Protein AF-A0A347VIG7-F1 (afdb_monomer_lite)

Radius of gyration: 13.27 Å; chains: 1; bounding box: 28×26×35 Å

Organism: NCBI:txid1548018

Structure (mmCIF, N/CA/C/O backbone):
data_AF-A0A347VIG7-F1
#
_entry.id   AF-A0A347VIG7-F1
#
loop_
_atom_site.group_PDB
_atom_site.id
_atom_site.type_symbol
_atom_site.label_atom_id
_atom_site.label_alt_id
_atom_site.label_comp_id
_atom_site.label_asym_id
_atom_site.label_entity_id
_atom_site.label_seq_id
_atom_site.pdbx_PDB_ins_code
_atom_site.Cartn_x
_atom_site.Cartn_y
_atom_site.Cartn_z
_atom_site.occupancy
_atom_site.B_iso_or_equiv
_atom_site.auth_seq_id
_atom_site.auth_comp_id
_atom_site.auth_asym_id
_atom_site.auth_atom_id
_atom_site.pdbx_PDB_model_num
ATOM 1 N N . MET A 1 1 ? 5.028 1.635 -18.598 1.00 71.38 1 MET A N 1
ATOM 2 C CA . MET A 1 1 ? 5.429 0.662 -17.563 1.00 71.38 1 MET A CA 1
ATOM 3 C C . MET A 1 1 ? 6.622 1.252 -16.838 1.00 71.38 1 MET A C 1
ATOM 5 O O . MET A 1 1 ? 7.527 1.722 -17.521 1.00 71.38 1 MET A O 1
ATOM 9 N N . PHE A 1 2 ? 6.588 1.324 -15.509 1.00 89.31 2 PHE A N 1
ATOM 10 C CA . PHE A 1 2 ? 7.681 1.896 -14.721 1.00 89.31 2 PHE A CA 1
ATOM 11 C C . PHE A 1 2 ? 8.822 0.886 -14.644 1.00 89.31 2 PHE A C 1
ATOM 13 O O . PHE A 1 2 ? 8.608 -0.246 -14.224 1.00 89.31 2 PHE A O 1
ATOM 20 N N . GLU A 1 3 ? 10.026 1.255 -15.082 1.00 91.81 3 GLU A N 1
ATOM 21 C CA . GLU A 1 3 ? 11.159 0.324 -15.037 1.00 91.81 3 GLU A CA 1
ATOM 22 C C . GLU A 1 3 ? 11.686 0.138 -13.609 1.00 91.81 3 GLU A C 1
ATOM 24 O O . GLU A 1 3 ? 12.019 -0.986 -13.226 1.00 91.81 3 GLU A O 1
ATOM 29 N N . ASN A 1 4 ? 11.731 1.222 -12.826 1.00 93.19 4 ASN A N 1
ATOM 30 C CA . ASN A 1 4 ? 12.228 1.223 -11.454 1.00 93.19 4 ASN A CA 1
ATOM 31 C C . ASN A 1 4 ? 11.082 1.316 -10.446 1.00 93.19 4 ASN A C 1
ATOM 33 O O . ASN A 1 4 ? 10.119 2.056 -10.637 1.00 93.19 4 ASN A O 1
ATOM 37 N N . GLU A 1 5 ? 11.251 0.624 -9.321 1.00 94.94 5 GLU A N 1
ATOM 38 C CA . GLU A 1 5 ? 10.309 0.638 -8.198 1.00 94.94 5 GLU A CA 1
ATOM 39 C C . GLU A 1 5 ? 10.081 2.058 -7.657 1.00 94.94 5 GLU A C 1
ATOM 41 O O . GLU A 1 5 ? 8.942 2.465 -7.445 1.00 94.94 5 GLU A O 1
ATOM 46 N N . LYS A 1 6 ? 11.150 2.856 -7.523 1.00 95.19 6 LYS A N 1
ATOM 47 C CA . LYS A 1 6 ? 11.045 4.219 -6.985 1.00 95.19 6 LYS A CA 1
ATOM 48 C C . LYS A 1 6 ? 10.240 5.157 -7.884 1.00 95.19 6 LYS A C 1
ATOM 50 O O . LYS A 1 6 ? 9.547 6.030 -7.374 1.00 95.19 6 LYS A O 1
ATOM 55 N N . ASP A 1 7 ? 10.300 4.966 -9.202 1.00 95.88 7 ASP A N 1
ATOM 56 C CA . ASP A 1 7 ? 9.521 5.767 -10.150 1.00 95.88 7 ASP A CA 1
ATOM 57 C C . ASP A 1 7 ? 8.024 5.456 -10.009 1.00 95.88 7 ASP A C 1
ATOM 59 O O . ASP A 1 7 ? 7.212 6.377 -9.960 1.00 95.88 7 ASP A O 1
ATOM 63 N N . LEU A 1 8 ? 7.669 4.174 -9.846 1.00 95.94 8 LEU A N 1
ATOM 64 C CA . LEU A 1 8 ? 6.294 3.752 -9.558 1.00 95.94 8 LEU A CA 1
ATOM 65 C C . LEU A 1 8 ? 5.800 4.306 -8.213 1.00 95.94 8 LEU A C 1
ATOM 67 O O . LEU A 1 8 ? 4.707 4.863 -8.142 1.00 95.94 8 LEU A O 1
ATOM 71 N N . GLN A 1 9 ? 6.607 4.201 -7.155 1.00 97.25 9 GLN A N 1
ATOM 72 C CA . GLN A 1 9 ? 6.268 4.759 -5.842 1.00 97.25 9 GLN A CA 1
ATOM 73 C C . GLN A 1 9 ? 6.052 6.278 -5.917 1.00 97.25 9 GLN A C 1
ATOM 75 O O . GLN A 1 9 ? 5.069 6.794 -5.389 1.00 97.25 9 GLN A O 1
ATOM 80 N N . ASN A 1 10 ? 6.935 7.009 -6.603 1.00 97.19 10 ASN A N 1
ATOM 81 C CA . ASN A 1 10 ? 6.798 8.455 -6.778 1.00 97.19 10 ASN A CA 1
ATOM 82 C C . ASN A 1 10 ? 5.527 8.816 -7.557 1.00 97.19 10 ASN A C 1
ATOM 84 O O . ASN A 1 10 ? 4.836 9.768 -7.182 1.00 97.19 10 ASN A O 1
ATOM 88 N N . GLU A 1 11 ? 5.192 8.051 -8.599 1.00 97.25 11 GLU A N 1
ATOM 89 C CA . GLU A 1 11 ? 3.947 8.239 -9.343 1.00 97.25 11 GLU A CA 1
ATOM 90 C C . GLU A 1 11 ? 2.735 8.051 -8.424 1.00 97.25 11 GLU A C 1
AT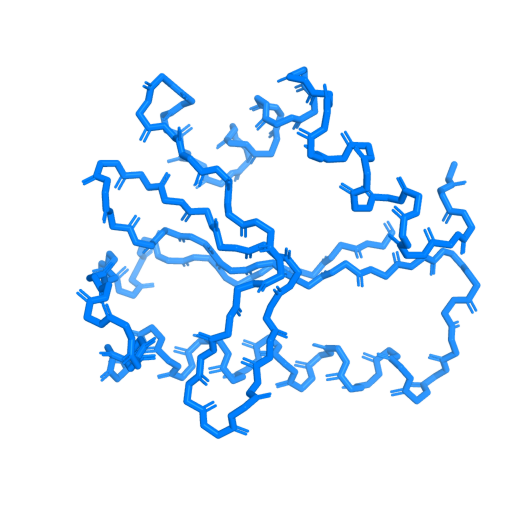OM 92 O O . GLU A 1 11 ? 1.900 8.946 -8.324 1.00 97.25 11 GLU A O 1
ATOM 97 N N . ILE A 1 12 ? 2.662 6.938 -7.684 1.00 97.19 12 ILE A N 1
ATOM 98 C CA . ILE A 1 12 ? 1.566 6.671 -6.737 1.00 97.19 12 ILE A CA 1
ATOM 99 C C . ILE A 1 12 ? 1.475 7.780 -5.683 1.00 97.19 12 ILE A C 1
ATOM 101 O O . ILE A 1 12 ? 0.382 8.222 -5.340 1.00 97.19 12 ILE A O 1
ATOM 105 N N . GLN A 1 13 ? 2.605 8.274 -5.176 1.00 97.25 13 GLN A N 1
ATOM 106 C CA . GLN A 1 13 ? 2.631 9.292 -4.126 1.00 97.25 13 GLN A CA 1
ATOM 107 C C . GLN A 1 13 ? 2.147 10.671 -4.605 1.00 97.25 13 GLN A C 1
ATOM 109 O O . GLN A 1 13 ? 1.612 11.435 -3.795 1.00 97.25 13 GLN A O 1
ATOM 114 N N . THR A 1 14 ? 2.347 11.006 -5.883 1.00 97.12 14 THR A N 1
ATOM 115 C CA . THR A 1 14 ? 2.131 12.366 -6.417 1.00 97.12 14 THR A CA 1
ATOM 116 C C . THR A 1 14 ? 0.952 12.486 -7.381 1.00 97.12 14 THR A C 1
ATOM 118 O O . THR A 1 14 ? 0.432 13.588 -7.567 1.00 97.12 14 THR A O 1
ATOM 121 N N . ASN A 1 15 ? 0.477 11.381 -7.957 1.00 97.81 15 ASN A N 1
ATOM 122 C CA . ASN A 1 15 ? -0.630 11.369 -8.904 1.00 97.81 15 ASN A CA 1
ATOM 123 C C . ASN A 1 15 ? -1.963 11.064 -8.203 1.00 97.81 15 ASN A C 1
ATOM 125 O O . ASN A 1 15 ? -2.323 9.915 -7.946 1.00 97.81 15 ASN A O 1
ATOM 129 N N . THR A 1 16 ? -2.745 12.113 -7.949 1.00 97.69 16 THR A N 1
ATOM 130 C CA . THR A 1 16 ? -4.073 12.009 -7.325 1.00 97.69 16 THR A CA 1
ATOM 131 C C . THR A 1 16 ? -5.058 11.153 -8.126 1.00 97.69 16 THR A C 1
ATOM 133 O O . THR A 1 16 ? -5.902 10.493 -7.528 1.00 97.69 16 THR A O 1
ATOM 136 N N . SER A 1 17 ? -4.982 11.153 -9.462 1.00 98.12 17 SER A N 1
ATOM 137 C CA . SER A 1 17 ? -5.868 10.313 -10.282 1.00 98.12 17 SER A CA 1
ATOM 138 C C . SER A 1 17 ? -5.570 8.837 -10.043 1.00 98.12 17 SER A C 1
ATOM 140 O O . SER A 1 17 ? -6.487 8.063 -9.799 1.00 98.12 17 SER A O 1
ATOM 142 N N . LEU A 1 18 ? -4.287 8.474 -10.018 1.00 97.25 18 LEU A N 1
ATOM 143 C CA . LEU A 1 18 ? -3.865 7.104 -9.745 1.00 97.25 18 LEU A CA 1
ATOM 144 C C . LEU A 1 18 ? -4.248 6.662 -8.327 1.00 97.25 18 LEU A C 1
ATOM 146 O O . LEU A 1 18 ? -4.730 5.550 -8.140 1.00 97.25 18 LEU A O 1
ATOM 150 N N . GLN A 1 19 ? -4.097 7.533 -7.325 1.00 98.38 19 GLN A N 1
ATOM 151 C CA . GLN A 1 19 ? -4.555 7.224 -5.967 1.00 98.38 19 GLN A CA 1
ATOM 152 C C . GLN A 1 19 ? -6.068 6.985 -5.906 1.00 98.38 19 GLN A C 1
ATOM 154 O O . GLN A 1 19 ? -6.501 6.079 -5.200 1.00 98.38 19 GLN A O 1
ATOM 159 N N . LYS A 1 20 ? -6.873 7.753 -6.655 1.00 98.50 20 LYS A N 1
ATOM 160 C CA . LYS A 1 20 ? -8.325 7.529 -6.755 1.00 98.50 20 LYS A CA 1
ATOM 161 C C . LYS A 1 20 ? -8.652 6.186 -7.392 1.00 98.50 20 LYS A C 1
ATOM 163 O O . LYS A 1 20 ? -9.523 5.488 -6.880 1.00 98.50 20 LYS A O 1
ATOM 168 N N . ASP A 1 21 ? -7.942 5.816 -8.453 1.00 98.19 21 ASP A N 1
ATOM 169 C CA . ASP A 1 21 ? -8.125 4.521 -9.111 1.00 98.19 21 ASP A CA 1
ATOM 170 C C . ASP A 1 21 ? -7.776 3.368 -8.154 1.00 98.19 21 ASP A C 1
ATOM 172 O O . ASP A 1 21 ? -8.557 2.428 -8.008 1.00 98.19 21 ASP A O 1
ATOM 176 N N . ILE A 1 22 ? -6.657 3.474 -7.425 1.00 98.12 22 ILE A N 1
ATOM 177 C CA . ILE A 1 22 ? -6.265 2.511 -6.381 1.00 98.12 22 ILE A CA 1
ATOM 178 C C . ILE A 1 22 ? -7.337 2.430 -5.290 1.00 98.12 22 ILE A C 1
ATOM 180 O O . ILE A 1 22 ? -7.776 1.336 -4.943 1.00 98.12 22 ILE A O 1
ATOM 184 N N . CYS A 1 23 ? -7.793 3.570 -4.767 1.00 98.44 23 CYS A N 1
ATOM 185 C CA . CYS A 1 23 ? -8.846 3.607 -3.758 1.00 98.44 23 CYS A CA 1
ATOM 186 C C . CYS A 1 23 ? -10.133 2.944 -4.256 1.00 98.44 23 CYS A C 1
ATOM 188 O O . CYS A 1 23 ? -10.708 2.134 -3.537 1.00 98.44 23 CYS A O 1
ATOM 190 N N . SER A 1 24 ? -10.547 3.210 -5.496 1.00 98.19 24 SER A N 1
ATOM 191 C CA . SER A 1 24 ? -11.736 2.589 -6.082 1.00 98.19 24 SER A CA 1
ATOM 192 C C . SER A 1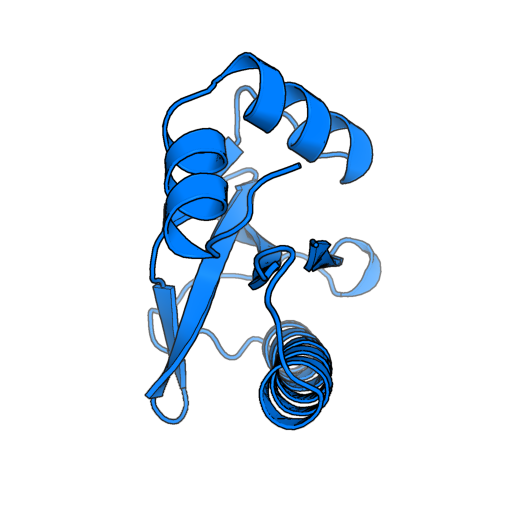 24 ? -11.610 1.069 -6.205 1.00 98.19 24 SER A C 1
ATOM 194 O O . SER A 1 24 ? -12.606 0.375 -6.020 1.00 98.19 24 SER A O 1
ATOM 196 N N . LEU A 1 25 ? -10.425 0.544 -6.532 1.00 97.50 25 LEU A N 1
ATOM 197 C CA . LEU A 1 25 ? -10.190 -0.903 -6.637 1.00 97.50 25 LEU A CA 1
ATOM 198 C C . LEU A 1 25 ? -10.198 -1.603 -5.274 1.00 97.50 25 LEU A C 1
ATOM 200 O O . LEU A 1 25 ? -10.571 -2.770 -5.192 1.00 97.50 25 LEU A O 1
ATOM 204 N N . LEU A 1 26 ? -9.785 -0.894 -4.225 1.00 97.62 26 LEU A N 1
ATOM 205 C CA . LEU A 1 26 ? -9.694 -1.405 -2.856 1.00 97.62 26 LEU A CA 1
ATOM 206 C C . LEU A 1 26 ? -10.938 -1.085 -2.007 1.00 97.62 26 LEU A C 1
ATOM 208 O O . LEU A 1 26 ? -10.911 -1.285 -0.793 1.00 97.62 26 LEU A O 1
ATOM 212 N N . ASP A 1 27 ? -12.002 -0.560 -2.627 1.00 97.56 27 ASP A N 1
ATOM 213 C CA . ASP A 1 27 ? -13.221 -0.094 -1.950 1.00 97.56 27 ASP A CA 1
ATOM 214 C C . ASP A 1 27 ? -12.923 0.898 -0.804 1.00 97.56 27 ASP A C 1
ATOM 216 O O . ASP A 1 27 ? -13.430 0.783 0.311 1.00 97.56 27 ASP A O 1
ATOM 220 N N . ILE A 1 28 ? -12.023 1.852 -1.058 1.00 98.25 28 ILE A N 1
ATOM 221 C CA . ILE A 1 28 ? -11.605 2.903 -0.123 1.00 98.25 28 ILE A CA 1
ATOM 222 C C . ILE A 1 28 ? -12.240 4.234 -0.536 1.00 98.25 28 ILE A C 1
ATOM 224 O O . ILE A 1 28 ? -12.080 4.692 -1.669 1.00 98.25 28 ILE A O 1
ATOM 228 N N . ASP A 1 29 ? -12.886 4.911 0.408 1.00 97.81 29 ASP A N 1
ATOM 229 C CA . ASP A 1 29 ? -13.341 6.289 0.263 1.00 97.81 29 ASP A CA 1
ATOM 230 C C . ASP A 1 29 ? -12.135 7.237 0.184 1.00 97.81 29 ASP A C 1
ATOM 232 O O . ASP A 1 29 ? -11.453 7.510 1.178 1.00 97.81 29 ASP A O 1
ATOM 236 N N . PHE A 1 30 ? -11.875 7.749 -1.021 1.00 97.94 30 PHE A N 1
ATOM 237 C CA . PHE A 1 30 ? -10.737 8.621 -1.302 1.00 97.94 30 PHE A CA 1
ATOM 238 C C . PHE A 1 30 ? -10.721 9.887 -0.432 1.00 97.94 30 PHE A C 1
ATOM 240 O O . PHE A 1 30 ? -9.648 10.324 -0.014 1.00 97.94 30 PHE A O 1
ATOM 247 N N . ASP A 1 31 ? -11.881 10.452 -0.090 1.00 97.69 31 ASP A N 1
ATOM 248 C CA . ASP A 1 31 ? -11.949 11.680 0.714 1.00 97.69 31 ASP A CA 1
ATOM 249 C C . ASP A 1 31 ? 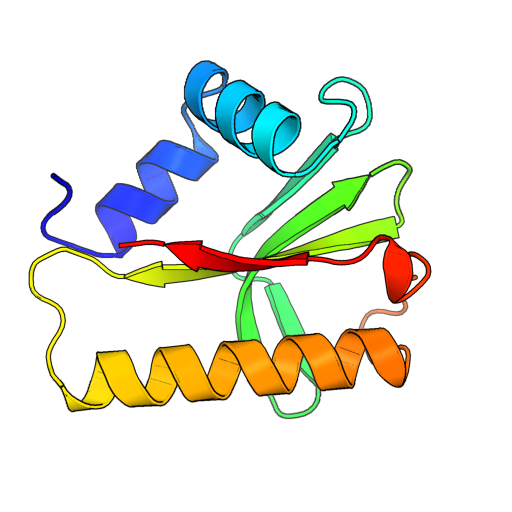-11.561 11.435 2.182 1.00 97.69 31 ASP A C 1
ATOM 251 O O . ASP A 1 31 ? -11.227 12.368 2.917 1.00 97.69 31 ASP A O 1
ATOM 255 N N . LYS A 1 32 ? -11.568 10.169 2.612 1.00 97.81 32 LYS A N 1
ATOM 256 C CA . LYS A 1 32 ? -11.138 9.724 3.946 1.00 97.81 32 LYS A CA 1
ATOM 257 C C . LYS A 1 32 ? -9.830 8.934 3.906 1.00 97.81 32 LYS A C 1
ATOM 259 O O . LYS A 1 32 ? -9.447 8.333 4.918 1.00 97.81 32 LYS A O 1
ATOM 264 N N . CYS A 1 33 ? -9.168 8.935 2.752 1.00 97.62 33 CYS A N 1
ATOM 265 C CA . CYS A 1 33 ? -7.969 8.168 2.487 1.00 97.62 33 CYS A CA 1
ATOM 266 C C . CYS A 1 33 ? -6.699 8.924 2.895 1.00 97.62 33 CYS A C 1
ATOM 268 O O . CYS A 1 33 ? -6.599 10.147 2.771 1.00 97.62 33 CYS A O 1
ATOM 270 N N . LYS A 1 34 ? -5.682 8.181 3.334 1.00 98.00 34 LYS A N 1
ATOM 271 C CA . LYS A 1 34 ? -4.313 8.686 3.454 1.00 98.00 34 LYS A CA 1
ATOM 272 C C . LYS A 1 34 ? -3.308 7.618 3.041 1.00 98.00 34 LYS A C 1
ATOM 274 O O . LYS A 1 34 ? -3.237 6.566 3.666 1.00 98.00 34 LYS A O 1
ATOM 279 N N . PHE A 1 35 ? -2.471 7.944 2.060 1.00 98.25 35 PHE A N 1
ATOM 280 C CA . PHE A 1 35 ? -1.292 7.159 1.701 1.00 98.25 35 PHE A CA 1
ATOM 281 C C . PHE A 1 35 ? -0.111 7.585 2.583 1.00 98.25 35 PHE A C 1
ATOM 283 O O . PHE A 1 35 ? 0.211 8.773 2.674 1.00 98.25 35 PHE A O 1
ATOM 290 N N . VAL A 1 36 ? 0.528 6.624 3.246 1.00 97.69 36 VAL A N 1
ATOM 291 C CA . VAL A 1 36 ? 1.762 6.819 4.018 1.00 97.69 36 VAL A CA 1
ATOM 292 C C . VAL A 1 36 ? 2.855 5.986 3.368 1.00 97.69 36 VAL A C 1
ATOM 294 O O . VAL A 1 36 ? 2.794 4.762 3.423 1.00 97.69 36 VAL A O 1
ATOM 297 N N . GLY A 1 37 ? 3.825 6.653 2.743 1.00 96.94 37 GLY A N 1
ATOM 298 C CA . GLY A 1 37 ? 4.968 5.996 2.112 1.00 96.94 37 GLY A CA 1
ATOM 299 C C . GLY A 1 37 ? 6.047 5.554 3.107 1.00 96.94 37 GLY A C 1
ATOM 300 O O . GLY A 1 37 ? 6.197 6.175 4.163 1.00 96.94 37 GLY A O 1
ATOM 301 N N . GLU A 1 38 ? 6.813 4.521 2.741 1.00 95.19 38 GLU A N 1
ATOM 302 C CA . GLU A 1 38 ? 7.959 3.979 3.503 1.00 95.19 38 GLU A CA 1
ATOM 303 C C . GLU A 1 38 ? 7.621 3.718 4.986 1.00 95.19 38 GLU A C 1
ATOM 305 O O . GLU A 1 38 ? 8.339 4.106 5.916 1.00 95.19 38 GLU A O 1
ATOM 310 N N . ASP A 1 39 ? 6.486 3.066 5.227 1.00 95.56 39 ASP A N 1
ATOM 311 C CA . ASP A 1 39 ? 5.944 2.889 6.567 1.00 95.56 39 ASP A CA 1
ATOM 312 C C . ASP A 1 39 ? 6.520 1.648 7.262 1.00 95.56 39 ASP A C 1
ATOM 314 O O . ASP A 1 39 ? 6.359 0.514 6.813 1.00 95.56 39 ASP A O 1
ATOM 318 N N . SER A 1 40 ? 7.216 1.859 8.380 1.00 94.69 40 SER A N 1
ATOM 319 C CA . SER A 1 40 ? 7.841 0.780 9.151 1.00 94.69 40 SER A CA 1
ATOM 320 C C . SER A 1 40 ? 6.899 0.114 10.157 1.00 94.69 40 SER A C 1
ATOM 322 O O . SER A 1 40 ? 6.289 0.783 10.996 1.00 94.69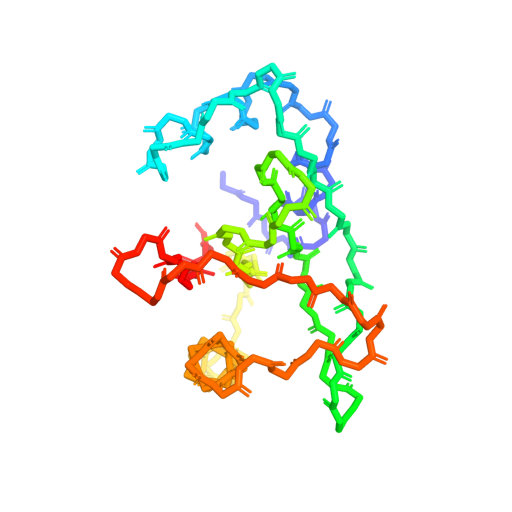 40 SER A O 1
ATOM 324 N N . TYR A 1 41 ? 6.921 -1.215 10.149 1.00 94.06 41 TYR A N 1
ATOM 325 C CA . TYR A 1 41 ? 6.214 -2.138 11.030 1.00 94.06 41 TYR A CA 1
ATOM 326 C C . TYR A 1 41 ? 7.184 -2.891 11.958 1.00 94.06 41 TYR A C 1
ATOM 328 O O . TYR A 1 41 ? 8.393 -2.629 12.021 1.00 94.06 41 TYR A O 1
ATOM 336 N N . ILE A 1 42 ? 6.639 -3.834 12.730 1.00 90.38 42 ILE A N 1
ATOM 337 C CA . ILE A 1 42 ? 7.415 -4.719 13.603 1.00 90.38 42 ILE A CA 1
ATOM 338 C C . ILE A 1 42 ? 8.521 -5.455 12.829 1.00 90.38 42 ILE A C 1
ATOM 340 O O . ILE A 1 42 ? 8.458 -5.631 11.614 1.00 90.38 42 ILE A O 1
ATOM 344 N N . ASN A 1 43 ? 9.569 -5.878 13.538 1.00 87.62 43 ASN A N 1
ATOM 345 C CA . ASN A 1 43 ? 10.737 -6.550 12.950 1.00 87.62 43 ASN A CA 1
ATOM 346 C C . ASN A 1 43 ? 11.454 -5.754 11.843 1.00 87.62 43 ASN A C 1
ATOM 348 O O . ASN A 1 43 ? 12.195 -6.337 11.057 1.00 87.62 43 ASN A O 1
ATOM 352 N N . ARG A 1 44 ? 11.292 -4.421 11.822 1.00 88.88 44 ARG A N 1
ATOM 353 C CA . ARG A 1 44 ? 11.912 -3.510 10.841 1.00 88.88 44 ARG A CA 1
ATOM 354 C C . ARG A 1 44 ? 11.492 -3.792 9.396 1.00 88.88 44 ARG A C 1
ATOM 356 O O . ARG A 1 44 ? 12.226 -3.451 8.473 1.00 88.88 44 ARG A O 1
ATOM 363 N N . ILE A 1 45 ? 10.332 -4.413 9.208 1.00 93.88 45 ILE A N 1
ATOM 364 C CA . ILE A 1 45 ? 9.730 -4.551 7.886 1.00 93.88 45 ILE A CA 1
ATOM 365 C C . ILE A 1 45 ? 9.155 -3.189 7.511 1.00 93.88 45 ILE A C 1
ATOM 367 O O . ILE A 1 45 ? 8.386 -2.616 8.277 1.00 93.88 45 ILE A O 1
ATOM 371 N N . THR A 1 46 ? 9.541 -2.669 6.353 1.00 95.62 46 THR A N 1
ATOM 372 C CA . THR A 1 46 ? 9.005 -1.420 5.806 1.00 95.62 46 THR A CA 1
ATOM 373 C C . THR A 1 46 ? 8.125 -1.765 4.618 1.00 95.62 46 THR A C 1
ATOM 375 O O . THR A 1 46 ? 8.524 -2.571 3.781 1.00 95.62 46 THR A O 1
ATOM 378 N N . ALA A 1 47 ? 6.923 -1.205 4.590 1.00 97.19 47 ALA A N 1
ATOM 379 C CA . ALA A 1 47 ? 6.038 -1.263 3.440 1.00 97.19 47 ALA A CA 1
ATOM 380 C C . ALA A 1 47 ? 6.223 -0.025 2.569 1.00 97.19 47 ALA A C 1
ATOM 382 O O . ALA A 1 47 ? 6.484 1.067 3.084 1.00 97.19 47 ALA A O 1
ATOM 383 N N . ASP A 1 48 ? 6.028 -0.187 1.266 1.00 98.00 48 ASP A N 1
ATOM 384 C CA . ASP A 1 48 ? 6.089 0.941 0.342 1.00 98.00 48 ASP A CA 1
ATOM 385 C C . ASP A 1 48 ? 4.956 1.921 0.605 1.00 98.00 48 ASP A C 1
ATOM 387 O O . ASP A 1 48 ? 5.210 3.123 0.667 1.00 98.00 48 ASP A O 1
ATOM 391 N N . PHE A 1 49 ? 3.741 1.409 0.838 1.00 98.38 49 PHE A N 1
ATOM 392 C CA . PHE A 1 49 ? 2.610 2.215 1.286 1.00 98.38 49 PHE A CA 1
ATOM 393 C C . PHE A 1 49 ? 1.758 1.506 2.332 1.00 98.38 49 PHE A C 1
ATOM 395 O O . PHE A 1 49 ? 1.354 0.359 2.157 1.00 98.38 49 PHE A O 1
ATOM 402 N N . SER A 1 50 ? 1.374 2.252 3.360 1.00 98.31 50 SER A N 1
ATOM 403 C CA . SER A 1 50 ? 0.182 1.973 4.159 1.00 98.31 50 SER A CA 1
ATOM 404 C C . SER A 1 50 ? -0.936 2.903 3.704 1.00 98.31 50 SER A C 1
ATOM 406 O O . SER A 1 50 ? -0.765 4.126 3.709 1.00 98.31 50 SER A O 1
ATOM 408 N N . ILE A 1 51 ? -2.087 2.347 3.333 1.00 98.50 51 ILE A N 1
ATOM 409 C CA . ILE A 1 51 ? -3.280 3.119 2.986 1.00 98.50 51 ILE A CA 1
ATOM 410 C C . ILE A 1 51 ? -4.256 3.065 4.150 1.00 98.50 51 ILE A C 1
ATOM 412 O O . ILE A 1 51 ? -4.705 1.995 4.574 1.00 98.50 51 ILE A O 1
ATOM 416 N N . PHE A 1 52 ? -4.594 4.245 4.651 1.00 98.50 52 PHE A N 1
ATOM 417 C CA . PHE A 1 52 ? -5.557 4.422 5.720 1.00 98.50 52 PHE A CA 1
ATOM 418 C C . PHE A 1 52 ? -6.906 4.846 5.163 1.00 98.50 52 PHE A C 1
ATOM 420 O O . PHE A 1 52 ? -6.958 5.689 4.274 1.00 98.50 52 PHE A O 1
ATOM 427 N N . GLU A 1 53 ? -7.977 4.353 5.770 1.00 98.44 53 GLU A N 1
ATOM 428 C CA . GLU A 1 53 ? -9.334 4.862 5.621 1.00 98.44 53 GLU A CA 1
ATOM 429 C C . GLU A 1 53 ? -9.875 5.173 7.019 1.00 98.44 53 GLU A C 1
ATOM 431 O O . GLU A 1 53 ? -9.773 4.348 7.929 1.00 98.44 53 GLU A O 1
ATOM 436 N N . ASN A 1 54 ? -10.415 6.377 7.235 1.00 97.56 54 ASN A N 1
ATOM 437 C CA . ASN A 1 54 ? -10.912 6.794 8.558 1.00 97.56 54 ASN A CA 1
ATOM 438 C C . ASN A 1 54 ? -9.866 6.655 9.687 1.00 97.56 54 ASN A C 1
ATOM 440 O O . ASN A 1 54 ? -10.201 6.358 10.833 1.00 97.56 54 ASN A O 1
ATOM 444 N N . GLY A 1 55 ? -8.581 6.840 9.366 1.00 97.25 55 GLY A N 1
ATOM 445 C CA . GLY A 1 55 ? -7.483 6.709 10.330 1.00 97.25 55 GLY A CA 1
ATOM 446 C C . GLY A 1 55 ? -7.104 5.270 10.701 1.00 97.25 55 GLY A C 1
ATOM 447 O O . GLY A 1 55 ? -6.212 5.096 11.532 1.00 97.25 55 GLY A O 1
ATOM 448 N N . LYS A 1 56 ? -7.709 4.253 10.073 1.00 98.31 56 LYS A N 1
ATOM 449 C CA . LYS A 1 56 ? -7.344 2.836 10.225 1.00 98.31 56 LYS A CA 1
ATOM 450 C C . LYS A 1 56 ? -6.659 2.317 8.972 1.00 98.31 56 LYS A C 1
ATOM 452 O O . LYS A 1 56 ? -7.038 2.706 7.874 1.00 98.31 56 LYS A O 1
ATOM 457 N N . ILE A 1 57 ? -5.678 1.434 9.119 1.00 98.25 57 ILE A N 1
ATOM 458 C CA . ILE A 1 57 ? -5.025 0.773 7.986 1.00 98.25 57 ILE A CA 1
ATOM 459 C C . ILE A 1 57 ? -6.053 -0.131 7.310 1.00 98.25 57 ILE A C 1
ATOM 461 O O . ILE A 1 57 ? -6.554 -1.065 7.940 1.00 98.25 57 ILE A O 1
ATOM 465 N N . LYS A 1 58 ? -6.332 0.151 6.037 1.00 98.50 58 LYS A N 1
ATOM 466 C CA . LYS A 1 58 ? -7.206 -0.648 5.175 1.00 98.50 58 LYS A CA 1
ATOM 467 C C . LYS A 1 58 ? -6.423 -1.448 4.143 1.00 98.50 58 LYS A C 1
ATOM 469 O O . LYS A 1 58 ? -6.835 -2.548 3.794 1.00 98.50 58 LYS A O 1
ATOM 474 N N . ALA A 1 59 ? -5.264 -0.951 3.716 1.00 98.69 59 ALA A N 1
ATOM 475 C CA . ALA A 1 59 ? -4.376 -1.727 2.867 1.00 98.69 59 ALA A CA 1
ATOM 476 C C . ALA A 1 59 ? -2.900 -1.487 3.174 1.00 98.69 59 ALA A C 1
ATOM 478 O O . ALA A 1 59 ? -2.515 -0.410 3.633 1.00 98.69 59 ALA A O 1
ATOM 479 N N . ILE A 1 60 ? -2.074 -2.488 2.881 1.00 98.56 60 ILE A N 1
ATOM 480 C CA . ILE A 1 60 ? -0.616 -2.349 2.818 1.00 98.56 60 ILE A CA 1
ATOM 481 C C . ILE A 1 60 ? -0.166 -2.804 1.433 1.00 98.56 60 ILE A C 1
ATOM 483 O O . ILE A 1 60 ? -0.570 -3.870 0.964 1.00 98.56 60 ILE A O 1
ATOM 487 N N . MET A 1 61 ? 0.657 -1.989 0.778 1.00 98.25 61 MET A N 1
ATOM 488 C CA . MET A 1 61 ? 1.120 -2.222 -0.583 1.00 98.25 61 MET A CA 1
ATOM 489 C C . MET A 1 61 ? 2.635 -2.400 -0.650 1.00 98.25 61 MET A C 1
ATOM 491 O O . MET A 1 61 ? 3.385 -1.636 -0.041 1.00 98.25 61 MET A O 1
ATOM 495 N N . GLU A 1 62 ? 3.055 -3.351 -1.478 1.00 98.12 62 GLU A N 1
ATOM 496 C CA . GLU A 1 62 ? 4.427 -3.535 -1.946 1.00 98.12 62 GLU A CA 1
ATOM 497 C C . GLU A 1 62 ? 4.475 -3.261 -3.454 1.00 98.12 62 GLU A C 1
ATOM 499 O O . GLU A 1 62 ? 3.721 -3.853 -4.234 1.00 98.12 62 GLU A O 1
ATOM 504 N N . CYS A 1 63 ? 5.369 -2.372 -3.872 1.00 97.19 63 CYS A N 1
ATOM 505 C CA . CYS A 1 63 ? 5.585 -2.007 -5.263 1.00 97.19 63 CYS A CA 1
ATOM 506 C C . CYS A 1 63 ? 6.829 -2.701 -5.804 1.00 97.19 63 CYS A C 1
ATOM 508 O O . CYS A 1 63 ? 7.798 -2.944 -5.083 1.00 97.19 63 CYS A O 1
ATOM 510 N N . LYS A 1 64 ? 6.834 -2.983 -7.105 1.00 95.75 64 LYS A N 1
ATOM 511 C CA . LYS A 1 64 ? 8.017 -3.424 -7.839 1.00 95.75 64 LYS A CA 1
ATOM 512 C C . LYS A 1 64 ? 8.051 -2.785 -9.221 1.00 95.75 64 LYS A C 1
ATOM 514 O O . LYS A 1 64 ? 7.019 -2.523 -9.820 1.00 95.75 64 LYS A O 1
ATOM 519 N N . GLY A 1 65 ? 9.253 -2.508 -9.721 1.00 94.19 65 GLY A N 1
ATOM 520 C CA . GLY A 1 65 ? 9.443 -2.013 -11.088 1.00 94.19 65 GLY A CA 1
ATOM 521 C C . GLY A 1 65 ? 9.541 -3.146 -12.111 1.00 94.19 65 GLY A C 1
ATOM 522 O O . GLY A 1 65 ? 9.851 -4.285 -11.770 1.00 94.19 65 GLY A O 1
ATOM 523 N N . GLY A 1 66 ? 9.382 -2.827 -13.394 1.00 92.19 66 GLY A N 1
ATOM 524 C CA . GLY A 1 66 ? 9.446 -3.799 -14.490 1.00 92.19 66 GLY A CA 1
ATOM 525 C C . GLY A 1 66 ? 10.797 -4.513 -14.656 1.00 92.19 66 GLY A C 1
ATOM 526 O O . GLY A 1 66 ? 10.850 -5.564 -15.289 1.00 92.19 66 GLY A O 1
ATOM 527 N N . LYS A 1 67 ? 11.890 -3.991 -14.079 1.00 93.06 67 LYS A N 1
ATOM 528 C CA . LYS A 1 67 ? 13.215 -4.652 -14.049 1.00 93.06 67 LYS A CA 1
ATOM 529 C C . LYS A 1 67 ? 13.442 -5.529 -12.809 1.00 93.06 67 LYS A C 1
ATOM 531 O O . LYS A 1 67 ? 14.586 -5.849 -12.482 1.00 93.06 67 LYS A O 1
ATOM 536 N N . ILE A 1 68 ? 12.375 -5.907 -12.109 1.00 94.38 68 ILE A N 1
ATOM 537 C CA . ILE A 1 68 ? 12.428 -6.799 -10.949 1.00 94.38 68 ILE A CA 1
ATOM 538 C C . ILE A 1 68 ? 13.121 -8.132 -11.287 1.00 94.38 68 ILE A C 1
ATOM 540 O O . ILE A 1 68 ? 12.859 -8.754 -12.316 1.00 94.38 68 ILE A O 1
ATOM 544 N N . ASN A 1 69 ? 14.013 -8.589 -10.406 1.00 94.50 69 ASN A N 1
ATOM 545 C CA . ASN A 1 69 ? 14.603 -9.924 -10.499 1.00 94.50 69 ASN A CA 1
ATOM 546 C C . ASN A 1 69 ? 13.781 -10.956 -9.700 1.00 94.50 69 ASN A C 1
ATOM 548 O O . ASN A 1 69 ? 12.939 -10.612 -8.875 1.00 94.50 69 ASN A O 1
ATOM 552 N N . VAL A 1 70 ? 14.054 -12.245 -9.915 1.00 96.31 70 VAL A N 1
ATOM 553 C CA . VAL A 1 70 ? 13.307 -13.339 -9.264 1.00 96.31 70 VAL A CA 1
ATOM 554 C C . VAL A 1 70 ? 13.402 -13.289 -7.734 1.00 96.31 70 VAL A C 1
ATOM 556 O O . VAL A 1 70 ? 12.424 -13.579 -7.050 1.00 96.31 70 VAL A O 1
ATOM 559 N N . THR A 1 71 ? 14.551 -12.897 -7.183 1.00 96.81 71 THR A N 1
ATOM 560 C CA . THR A 1 71 ? 14.740 -12.800 -5.730 1.00 96.81 71 THR A CA 1
ATOM 561 C C . THR A 1 71 ? 13.848 -11.718 -5.129 1.00 96.81 71 THR A C 1
ATOM 563 O O . THR A 1 71 ? 13.162 -11.972 -4.141 1.00 96.81 71 THR A O 1
ATOM 566 N N . ASP A 1 72 ? 13.814 -10.534 -5.737 1.00 95.31 72 ASP A N 1
ATOM 567 C CA . ASP A 1 72 ? 12.978 -9.419 -5.288 1.00 95.31 72 ASP A CA 1
ATOM 568 C C . ASP A 1 72 ? 11.488 -9.696 -5.495 1.00 95.31 72 ASP A C 1
ATOM 570 O O . ASP A 1 72 ? 10.668 -9.281 -4.675 1.00 95.31 72 ASP A O 1
ATOM 574 N N . TYR A 1 73 ? 11.144 -10.460 -6.534 1.00 95.75 73 TYR A N 1
ATOM 575 C CA . TYR A 1 73 ? 9.786 -10.951 -6.753 1.00 95.75 73 TYR A CA 1
ATOM 576 C C . TYR A 1 73 ? 9.315 -11.845 -5.605 1.00 95.75 73 TYR A C 1
ATOM 578 O O . TYR A 1 73 ? 8.315 -11.558 -4.947 1.00 95.75 73 TYR A O 1
ATOM 586 N N . ILE A 1 74 ? 10.084 -12.895 -5.304 1.00 96.81 74 ILE A N 1
ATOM 587 C CA . ILE A 1 74 ? 9.765 -13.844 -4.230 1.00 96.81 74 ILE A CA 1
ATOM 588 C C . ILE A 1 74 ? 9.748 -13.142 -2.869 1.00 96.81 74 ILE A C 1
ATOM 590 O O . ILE A 1 74 ? 8.860 -13.393 -2.055 1.00 96.81 74 ILE A O 1
ATOM 594 N N . ARG A 1 75 ? 10.706 -12.243 -2.620 1.00 96.00 75 ARG A N 1
ATOM 595 C CA . ARG A 1 75 ? 10.758 -11.449 -1.388 1.00 96.00 75 ARG A CA 1
ATOM 596 C C . ARG A 1 75 ? 9.506 -10.592 -1.226 1.00 96.00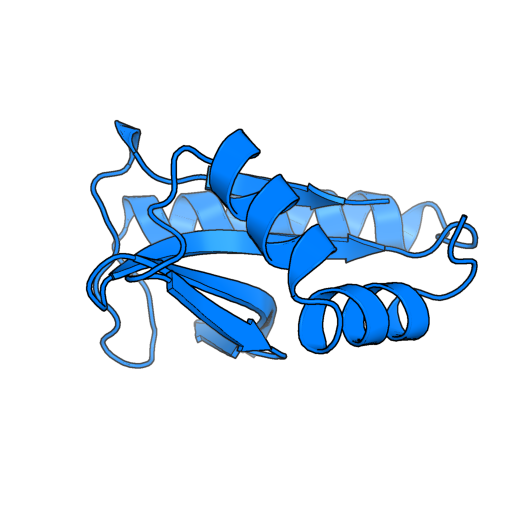 75 ARG A C 1
ATOM 598 O O . ARG A 1 75 ? 8.918 -10.596 -0.149 1.00 96.00 75 ARG A O 1
ATOM 605 N N . GLY A 1 76 ? 9.084 -9.926 -2.297 1.00 96.31 76 GLY A N 1
ATOM 606 C CA . GLY A 1 76 ? 7.874 -9.118 -2.313 1.00 96.31 76 GLY A CA 1
ATOM 607 C C . GLY A 1 76 ? 6.612 -9.929 -2.007 1.00 96.31 76 GLY A C 1
ATOM 608 O O . GLY A 1 76 ? 5.817 -9.521 -1.170 1.00 96.31 76 GLY A O 1
ATOM 609 N N . ILE A 1 77 ? 6.478 -11.131 -2.578 1.00 96.38 77 ILE A N 1
ATOM 610 C CA . ILE A 1 77 ? 5.399 -12.068 -2.212 1.00 96.38 77 ILE A CA 1
ATOM 611 C C . ILE A 1 77 ? 5.461 -12.426 -0.719 1.00 96.38 77 ILE A C 1
ATOM 613 O O . ILE A 1 77 ? 4.438 -12.448 -0.040 1.00 96.38 77 ILE A O 1
ATOM 617 N N . GLY A 1 78 ? 6.658 -12.678 -0.184 1.00 97.56 78 GLY A N 1
ATOM 618 C CA . GLY A 1 78 ? 6.848 -12.918 1.248 1.00 97.56 78 GLY A CA 1
ATOM 619 C C . GLY A 1 78 ? 6.360 -11.757 2.123 1.00 97.56 78 GLY A C 1
ATOM 620 O O . GLY A 1 78 ? 5.761 -11.997 3.169 1.00 97.56 78 GLY A O 1
ATOM 621 N N . GLN A 1 79 ? 6.569 -10.513 1.683 1.00 97.25 79 GLN A N 1
ATOM 622 C CA . GLN A 1 79 ? 6.103 -9.312 2.384 1.00 97.25 79 GLN A CA 1
ATOM 623 C C . GLN A 1 79 ? 4.570 -9.224 2.424 1.00 97.25 79 GLN A C 1
ATOM 625 O O . GLN A 1 79 ? 4.021 -8.897 3.472 1.00 97.25 79 GLN A O 1
ATOM 630 N N . ILE A 1 80 ? 3.869 -9.615 1.353 1.00 97.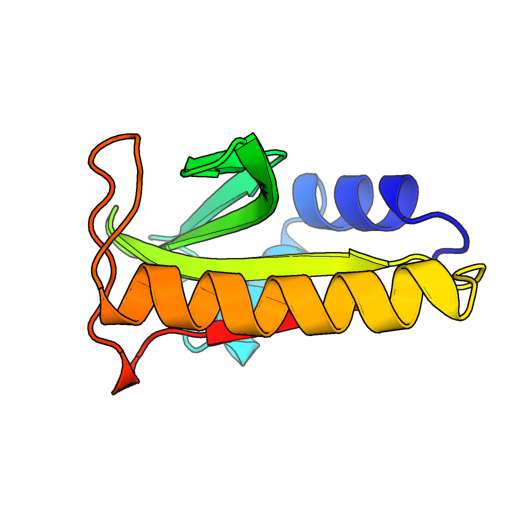88 80 ILE A N 1
ATOM 631 C CA . ILE A 1 80 ? 2.394 -9.668 1.325 1.00 97.88 80 ILE A CA 1
ATOM 632 C C . ILE A 1 80 ? 1.841 -10.542 2.457 1.00 97.88 80 ILE A C 1
ATOM 634 O O . ILE A 1 80 ? 1.005 -10.082 3.235 1.00 97.88 80 ILE A O 1
ATOM 638 N N . PHE A 1 81 ? 2.372 -11.756 2.627 1.00 97.75 81 PHE A N 1
ATOM 639 C CA . PHE A 1 81 ? 1.952 -12.648 3.715 1.00 97.75 81 PHE A CA 1
ATOM 640 C C . PHE A 1 81 ? 2.282 -12.087 5.106 1.00 97.75 81 PHE A C 1
ATOM 642 O O . PHE A 1 81 ? 1.549 -12.313 6.069 1.00 97.75 81 PHE A O 1
ATOM 649 N N . GLN A 1 82 ? 3.379 -11.336 5.236 1.00 97.38 82 GLN A N 1
ATOM 650 C CA . GLN A 1 82 ? 3.707 -10.654 6.490 1.00 97.38 82 GLN A CA 1
ATOM 651 C C . GLN A 1 82 ? 2.697 -9.546 6.807 1.00 97.38 82 GLN A C 1
ATOM 653 O O . GLN A 1 82 ? 2.307 -9.403 7.964 1.00 97.38 82 GLN A O 1
ATOM 658 N N . TYR A 1 83 ? 2.241 -8.795 5.803 1.00 97.88 83 TYR A N 1
ATOM 659 C CA . TYR A 1 83 ? 1.240 -7.742 5.980 1.00 97.88 83 TYR A CA 1
ATOM 660 C C . TYR A 1 83 ? -0.122 -8.295 6.391 1.00 97.88 83 TYR A C 1
ATOM 662 O O . TYR A 1 83 ? -0.754 -7.740 7.289 1.00 97.88 83 TYR A O 1
ATOM 670 N N . GLU A 1 84 ? -0.541 -9.414 5.804 1.00 98.12 84 GLU A N 1
ATOM 671 C CA . GLU A 1 84 ? -1.751 -10.133 6.222 1.00 98.12 84 GLU A CA 1
ATOM 672 C C . GLU A 1 84 ? -1.656 -10.576 7.680 1.00 98.12 84 GLU A C 1
ATOM 674 O O . GLU A 1 84 ? -2.562 -10.312 8.468 1.00 98.12 84 GLU A O 1
ATOM 679 N N . TYR A 1 85 ? -0.519 -11.157 8.070 1.00 97.44 85 TYR A N 1
ATOM 680 C CA . TYR A 1 85 ? -0.270 -11.527 9.460 1.00 97.44 85 TYR A CA 1
ATOM 681 C C . TYR A 1 85 ? -0.308 -10.309 10.399 1.00 97.44 85 TYR A C 1
ATOM 683 O O . TYR A 1 85 ? -0.847 -10.390 11.504 1.00 97.44 85 TYR A O 1
ATOM 691 N N . PHE A 1 86 ? 0.224 -9.155 9.979 1.00 96.94 86 PHE A N 1
ATOM 692 C CA . PHE A 1 86 ? 0.133 -7.928 10.773 1.00 96.94 86 PHE A CA 1
ATOM 693 C C . PHE A 1 86 ? -1.309 -7.469 10.959 1.00 96.94 86 PHE A C 1
ATOM 695 O O . PHE A 1 86 ? -1.673 -7.096 12.073 1.00 96.94 86 PHE A O 1
ATOM 702 N N . ALA A 1 87 ? -2.126 -7.512 9.910 1.00 97.56 87 ALA A N 1
ATOM 703 C CA . ALA A 1 87 ? -3.529 -7.131 9.990 1.00 97.56 87 ALA A CA 1
ATOM 704 C C . ALA A 1 87 ? -4.338 -8.103 10.862 1.00 97.56 87 ALA A C 1
ATOM 706 O O . ALA A 1 87 ? -5.071 -7.661 11.750 1.00 97.56 87 ALA A O 1
ATOM 707 N N . GLU A 1 88 ? -4.148 -9.411 10.682 1.00 97.56 88 GLU A N 1
ATOM 708 C CA . GLU A 1 88 ? -4.835 -10.455 11.449 1.00 97.56 88 GLU A CA 1
ATOM 709 C C . GLU A 1 88 ? -4.523 -10.352 12.950 1.00 97.56 88 GLU A C 1
ATOM 711 O O . GLU A 1 88 ? -5.422 -10.399 13.789 1.00 97.56 88 GLU A O 1
ATOM 716 N N . GLN A 1 89 ? -3.252 -10.131 13.292 1.00 96.44 89 GLN A N 1
ATOM 717 C CA . GLN A 1 89 ? -2.787 -10.036 14.678 1.00 96.44 89 GLN A CA 1
ATOM 718 C C . GLN A 1 89 ? -2.796 -8.596 15.231 1.00 96.44 89 GLN A C 1
ATOM 720 O O . GLN A 1 89 ? -2.373 -8.365 16.366 1.00 96.44 89 GLN A O 1
ATOM 725 N N . LYS A 1 90 ? -3.257 -7.616 14.440 1.00 94.50 90 LYS A N 1
ATOM 726 C CA . LYS A 1 90 ? -3.303 -6.177 14.770 1.00 94.50 90 LYS A CA 1
ATOM 727 C C . LYS A 1 90 ? -1.935 -5.600 15.197 1.00 94.50 90 LYS A C 1
ATOM 729 O O . LYS A 1 90 ? -1.831 -4.810 16.138 1.00 94.50 90 LYS A O 1
ATOM 734 N N . LEU A 1 91 ? -0.863 -5.973 14.495 1.00 93.38 91 LEU A N 1
ATOM 735 C CA . LEU A 1 91 ? 0.532 -5.634 14.809 1.00 93.38 91 LEU A CA 1
ATOM 736 C C . LEU A 1 91 ? 1.036 -4.431 13.999 1.00 93.38 91 LEU A C 1
ATOM 738 O O . LEU A 1 91 ? 1.613 -4.586 12.928 1.00 93.38 91 LEU A O 1
ATOM 742 N N . SER A 1 92 ? 0.884 -3.213 14.525 1.00 84.62 92 SER A N 1
ATOM 743 C CA . SER A 1 92 ? 1.317 -1.996 13.811 1.00 84.62 92 SER A CA 1
ATOM 744 C C . SER A 1 92 ? 2.662 -1.417 14.251 1.00 84.62 92 SER A C 1
ATOM 746 O O . SER A 1 92 ? 3.249 -0.618 13.532 1.00 84.62 92 SER A O 1
ATOM 748 N N . GLY A 1 93 ? 3.155 -1.729 15.454 1.00 78.38 93 GLY A N 1
ATOM 749 C CA . GLY A 1 93 ? 4.355 -1.101 16.039 1.00 78.38 93 GLY A CA 1
ATOM 750 C C . GLY A 1 93 ? 4.199 0.389 16.410 1.00 78.38 93 GLY A C 1
ATOM 751 O O . GLY A 1 93 ? 4.751 0.829 17.415 1.00 78.38 93 GLY A O 1
ATOM 752 N N . LYS A 1 94 ? 3.389 1.152 15.663 1.00 86.44 94 LYS A N 1
ATOM 753 C CA . LYS A 1 94 ? 3.098 2.588 15.837 1.00 86.44 94 LYS A CA 1
ATOM 754 C C . LYS A 1 94 ? 1.722 2.882 16.455 1.00 86.44 94 LYS A C 1
ATOM 756 O O . LYS A 1 94 ? 1.299 4.033 16.476 1.00 86.44 94 LYS A O 1
ATOM 761 N N . LYS A 1 95 ? 1.033 1.859 16.980 1.00 88.00 95 LYS A N 1
ATOM 762 C CA . LYS A 1 95 ? -0.351 1.931 17.500 1.00 88.00 95 LYS A CA 1
ATOM 763 C C . LYS A 1 95 ? -1.394 2.337 16.450 1.00 88.00 95 LYS A C 1
ATOM 765 O O . LYS A 1 95 ? -2.439 2.874 16.801 1.00 88.00 95 LYS A O 1
ATOM 770 N N . TYR A 1 96 ? -1.124 2.078 15.175 1.00 94.44 96 TYR A N 1
ATOM 771 C CA . TYR A 1 96 ? -2.165 2.129 14.157 1.00 94.44 96 TYR A CA 1
ATOM 772 C C . TYR A 1 96 ? -3.185 1.025 14.404 1.00 94.44 96 TYR A C 1
ATOM 774 O O . TYR A 1 96 ? -2.820 -0.098 14.767 1.00 94.44 96 TYR A O 1
ATOM 782 N N . GLU A 1 97 ? -4.450 1.365 14.205 1.00 97.12 97 GLU A N 1
ATOM 783 C CA . GLU A 1 97 ? -5.538 0.401 14.168 1.00 97.12 97 GLU A CA 1
ATOM 784 C C . GLU A 1 97 ? -5.677 -0.137 12.748 1.00 97.12 97 GLU A C 1
ATOM 786 O O . GLU A 1 97 ? -5.559 0.614 11.782 1.00 97.12 97 GLU A O 1
ATOM 791 N N . PHE A 1 98 ? -5.957 -1.428 12.625 1.00 98.12 98 PHE A N 1
ATOM 792 C CA . PHE A 1 98 ? -6.342 -2.044 11.359 1.00 98.12 98 PHE A CA 1
ATOM 793 C C . PHE A 1 98 ? -7.861 -2.149 11.289 1.00 98.12 98 PHE A C 1
ATOM 795 O O . PHE A 1 98 ? -8.521 -2.345 12.318 1.00 98.12 98 PHE A O 1
ATOM 802 N N . VAL A 1 99 ? -8.406 -2.082 10.076 1.00 98.19 99 VAL A N 1
ATOM 803 C CA . VAL A 1 99 ? -9.770 -2.555 9.802 1.00 98.19 99 VAL A CA 1
ATOM 804 C C . VAL A 1 99 ? -9.900 -4.052 10.118 1.00 98.19 99 VAL A C 1
ATOM 806 O O . VAL A 1 99 ? -8.914 -4.729 10.437 1.00 98.19 99 VAL A O 1
ATOM 809 N N . GLU A 1 100 ? -11.122 -4.580 10.095 1.00 97.62 100 GLU A N 1
ATOM 810 C CA . GLU A 1 100 ? -11.321 -6.025 10.214 1.00 97.62 100 GLU A CA 1
ATOM 811 C C . GLU A 1 100 ? -10.679 -6.764 9.041 1.00 97.62 100 GLU A C 1
ATOM 813 O O . GLU A 1 100 ? -10.594 -6.237 7.938 1.00 97.62 100 GLU A O 1
ATOM 818 N N . MET A 1 101 ? -10.204 -7.989 9.280 1.00 97.12 101 MET A N 1
ATOM 819 C CA . MET A 1 101 ? -9.436 -8.727 8.270 1.00 97.12 101 MET A CA 1
ATOM 820 C C . MET A 1 101 ? -10.242 -8.982 6.985 1.00 97.12 101 MET A C 1
ATOM 822 O O . MET A 1 101 ? -9.662 -9.044 5.909 1.00 97.12 101 MET A O 1
ATOM 826 N N . SER A 1 102 ? -11.574 -9.076 7.079 1.00 96.69 102 SER A N 1
ATOM 827 C CA . SER A 1 102 ? -12.467 -9.189 5.915 1.00 96.69 102 SER A CA 1
ATOM 828 C C . SER A 1 102 ? -12.424 -7.979 4.982 1.00 96.69 102 SER A C 1
ATOM 830 O O . SER A 1 102 ? -12.755 -8.117 3.809 1.00 96.69 102 SER A O 1
ATOM 832 N N . ASP A 1 103 ? -12.027 -6.820 5.508 1.00 97.44 103 ASP A N 1
ATOM 833 C CA . ASP A 1 103 ? -12.045 -5.532 4.815 1.00 97.44 103 ASP A CA 1
ATOM 834 C C . ASP A 1 103 ? -10.618 -5.035 4.518 1.00 97.44 103 ASP A C 1
ATOM 836 O O . ASP A 1 103 ? -10.433 -3.960 3.946 1.00 97.44 103 ASP A O 1
ATOM 840 N N . PHE A 1 104 ? -9.601 -5.793 4.941 1.00 98.50 104 PHE A N 1
ATOM 841 C CA . PHE A 1 104 ? -8.193 -5.479 4.737 1.00 98.50 104 PHE A CA 1
ATOM 842 C C . PHE A 1 104 ? -7.695 -6.015 3.390 1.00 98.50 104 PHE A C 1
ATOM 844 O O . PHE A 1 104 ? -8.063 -7.108 2.968 1.00 98.50 104 PHE A O 1
ATOM 851 N N . SER A 1 105 ? -6.797 -5.272 2.741 1.00 98.56 105 SER A N 1
ATOM 852 C CA . SER A 1 105 ? -6.128 -5.699 1.508 1.00 98.56 105 SER A CA 1
ATOM 853 C C . SER A 1 105 ? -4.604 -5.667 1.628 1.00 98.56 105 SER A C 1
ATOM 855 O O . SER A 1 105 ? -4.001 -4.640 1.937 1.00 98.56 105 SER A O 1
ATOM 857 N N . SER A 1 106 ? -3.955 -6.780 1.304 1.00 97.94 106 SER A N 1
ATOM 858 C CA . SER A 1 106 ? -2.530 -6.826 0.980 1.00 97.94 106 SER A CA 1
ATOM 859 C C . SER A 1 106 ? -2.384 -6.681 -0.543 1.00 97.94 106 SER A C 1
ATOM 861 O O . SER A 1 106 ? -3.094 -7.330 -1.312 1.00 97.94 106 SER A O 1
ATOM 863 N N . VAL A 1 107 ? -1.523 -5.776 -1.013 1.00 98.06 107 VAL A N 1
ATOM 864 C CA . VAL A 1 107 ? -1.449 -5.439 -2.446 1.00 98.06 107 VAL A CA 1
ATOM 865 C C . VAL A 1 107 ? -0.029 -5.575 -2.960 1.00 98.06 107 VAL A C 1
ATOM 867 O O . VAL A 1 107 ? 0.902 -4.997 -2.405 1.00 98.06 107 VAL A O 1
ATOM 870 N N . TYR A 1 108 ? 0.117 -6.291 -4.069 1.00 96.88 108 TYR A N 1
ATOM 871 C CA . TYR A 1 108 ? 1.367 -6.410 -4.805 1.00 96.88 108 TYR A CA 1
ATOM 872 C C . TYR A 1 108 ? 1.207 -5.796 -6.195 1.00 96.88 108 TYR A C 1
ATOM 874 O O . TYR A 1 108 ? 0.387 -6.278 -6.980 1.00 96.88 108 TYR A O 1
ATOM 882 N N . ILE A 1 109 ? 1.961 -4.739 -6.502 1.00 93.62 109 ILE A N 1
ATOM 883 C CA . ILE A 1 109 ? 1.863 -4.009 -7.777 1.00 93.62 109 ILE A CA 1
ATOM 884 C C . ILE A 1 109 ? 3.188 -4.042 -8.552 1.00 93.62 109 ILE A C 1
ATOM 886 O O . ILE A 1 109 ? 4.259 -3.902 -7.959 1.00 93.62 109 ILE A O 1
ATOM 890 N N . PHE A 1 110 ? 3.101 -4.235 -9.874 1.00 86.44 110 PHE A N 1
ATOM 891 C CA . PHE A 1 110 ? 4.222 -4.356 -10.816 1.00 86.44 110 PHE A CA 1
ATOM 892 C C . PHE A 1 110 ? 3.937 -3.658 -12.155 1.00 86.44 110 PHE A C 1
ATOM 894 O O . PHE A 1 110 ? 2.743 -3.490 -12.493 1.00 86.44 110 PHE A O 1
#

Sequence (110 aa):
MFENEKDLQNEIQTNTSLQKDICSLLDIDFDKCKFVGEDSYINRITADFSIFENGKIKAIMECKGGKINVTDYIRGIGQIFQYEYFAEQKLSGKKYEFVEMSDFSSVYIF

Secondary structure (DSSP, 8-state):
--SSHHHHHHHHHH-HHHHHHHHHHTT--GGGEEEEEEEE-GGG-EEEEEEEETTEEEEEEEE--TT--HHHHHHHHHHHHHHHHHHHTT--SS-PPBPPGGG-EEEEE-

Foldseek 3Di:
DFQFQVVVLVCCVPPLVNVVVVCVVLVADSVQKDWDAQAAFPPRDTFRTFIDGVQAGQETEHTGGPNDDPVNVVVRVVVLVVVLVCQCVVTGVVPHHHDHSVSHYYYYYD

pLDDT: mean 95.83, std 4.06, range [71.38, 98.69]